Protein AF-A0A1V5C285-F1 (afdb_monomer)

Mean predicted aligned error: 8.97 Å

Solvent-accessible surface area (backbone atoms only — not comparable to full-atom values): 3867 Å² total; per-residue (Å²): 93,76,51,77,50,68,51,98,84,62,31,33,42,37,40,39,40,46,78,45,98,59,56,43,94,91,33,75,84,19,55,46,46,38,38,40,33,28,50,86,87,37,77,40,37,36,40,38,58,58,88,93,66,53,53,36,43,34,51,76,87,44,78,44,75,56,130

Sequence (67 aa):
MHQKVTNEHGNTVEIKIWRLIAANPDKPHGYRYSLVCIVDGQRTVGYDNGEGKGDHRHYRGKEESHQ

Radius of gyr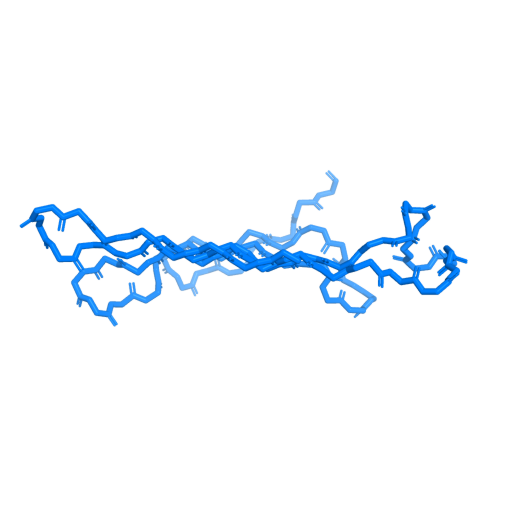ation: 13.36 Å; Cα contacts (8 Å, |Δi|>4): 139; chains: 1; bounding box: 31×22×31 Å

pLDDT: mean 74.46, std 15.17, range [40.25, 93.0]

Structure (mmCIF, N/CA/C/O backbone):
data_AF-A0A1V5C285-F1
#
_entry.id   AF-A0A1V5C285-F1
#
loop_
_atom_site.group_PDB
_atom_site.id
_atom_site.type_symbol
_atom_site.label_atom_id
_atom_site.label_alt_id
_atom_site.label_comp_id
_atom_site.label_asym_id
_atom_site.label_entity_id
_atom_site.label_seq_id
_atom_site.pdbx_PDB_ins_code
_atom_site.Ca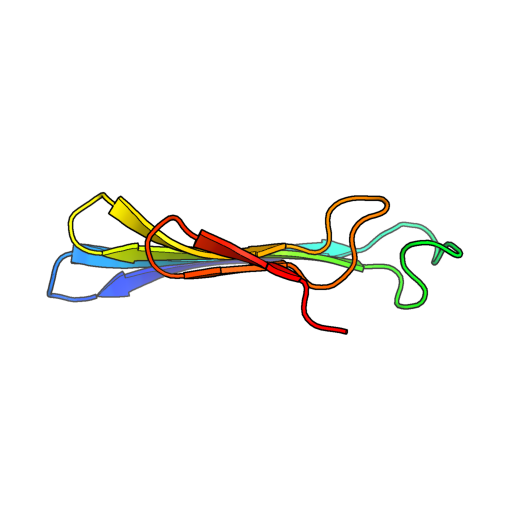rtn_x
_atom_site.Cartn_y
_atom_site.Cartn_z
_atom_site.occupancy
_atom_site.B_iso_or_equiv
_atom_site.auth_seq_id
_atom_site.auth_comp_id
_atom_site.auth_asym_id
_atom_site.auth_atom_id
_atom_site.pdbx_PDB_model_num
ATOM 1 N N . MET A 1 1 ? 8.167 6.336 -1.089 1.00 85.12 1 MET A N 1
ATOM 2 C CA . MET A 1 1 ? 7.014 7.037 -0.486 1.00 85.12 1 MET A CA 1
ATOM 3 C C . MET A 1 1 ? 6.288 6.057 0.415 1.00 85.12 1 MET A C 1
ATOM 5 O O . MET A 1 1 ? 6.116 4.910 0.021 1.00 85.12 1 MET A O 1
ATOM 9 N N . HIS A 1 2 ? 5.896 6.479 1.612 1.00 91.12 2 HIS A N 1
ATOM 10 C CA . HIS A 1 2 ? 5.077 5.681 2.522 1.00 91.12 2 HIS A CA 1
ATOM 11 C C . HIS A 1 2 ? 4.020 6.597 3.117 1.00 91.12 2 HIS A C 1
ATOM 13 O O . HIS A 1 2 ? 4.345 7.675 3.605 1.00 91.12 2 HIS A O 1
ATOM 19 N N . GLN A 1 3 ? 2.766 6.181 3.021 1.00 91.69 3 GLN A N 1
ATOM 20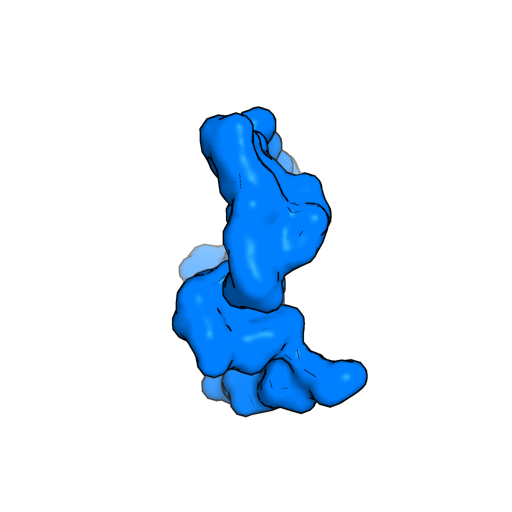 C CA . GLN A 1 3 ? 1.628 6.889 3.571 1.00 91.69 3 GLN A CA 1
ATOM 21 C C . GLN A 1 3 ? 0.750 5.894 4.318 1.00 91.69 3 GLN A C 1
ATOM 23 O O . GLN A 1 3 ? 0.448 4.818 3.809 1.00 91.69 3 GLN A O 1
ATOM 28 N N . LYS A 1 4 ? 0.342 6.257 5.529 1.00 92.19 4 LYS A N 1
ATOM 29 C CA . LYS A 1 4 ? -0.580 5.481 6.352 1.00 92.19 4 LYS A CA 1
ATOM 30 C C . LYS A 1 4 ? -1.665 6.419 6.850 1.00 92.19 4 LYS A C 1
ATOM 32 O O . LYS A 1 4 ? -1.356 7.457 7.426 1.00 92.19 4 LYS A O 1
ATOM 37 N N . VAL A 1 5 ? -2.916 6.064 6.598 1.00 93.00 5 VAL A N 1
ATOM 38 C CA . VAL A 1 5 ? -4.092 6.842 6.985 1.00 93.00 5 VAL A CA 1
ATOM 39 C C . VAL A 1 5 ? -5.008 5.935 7.783 1.00 93.00 5 VAL A C 1
ATOM 41 O O . VAL A 1 5 ? -5.341 4.845 7.326 1.00 93.00 5 VAL A O 1
ATOM 44 N N . THR A 1 6 ? -5.425 6.390 8.958 1.00 92.38 6 THR A N 1
ATOM 45 C CA . THR A 1 6 ? -6.422 5.708 9.783 1.00 92.38 6 THR A CA 1
ATOM 46 C C . THR A 1 6 ? -7.633 6.622 9.922 1.00 92.38 6 THR A C 1
ATOM 48 O O . THR A 1 6 ? -7.465 7.811 10.190 1.00 92.38 6 THR A O 1
ATOM 51 N N . ASN A 1 7 ? -8.837 6.100 9.685 1.00 89.44 7 ASN A N 1
ATOM 52 C CA . ASN A 1 7 ? -10.074 6.870 9.817 1.00 89.44 7 ASN A CA 1
ATOM 53 C C . ASN A 1 7 ? -10.653 6.796 11.240 1.00 89.44 7 ASN A C 1
ATOM 55 O O . ASN A 1 7 ? -10.159 6.056 12.090 1.00 89.44 7 ASN A O 1
ATOM 59 N N . GLU A 1 8 ? -11.723 7.553 11.490 1.00 90.69 8 GLU A N 1
ATOM 60 C CA . GLU A 1 8 ? -12.417 7.621 12.788 1.00 90.69 8 GLU A CA 1
ATOM 61 C C . GLU A 1 8 ? -12.972 6.274 13.284 1.00 90.69 8 GLU A C 1
ATOM 63 O O . GLU A 1 8 ? -13.171 6.089 14.480 1.00 90.69 8 GLU A O 1
ATOM 68 N N . HIS A 1 9 ? -13.162 5.310 12.381 1.00 86.62 9 HIS A N 1
ATOM 69 C CA . HIS A 1 9 ? -13.629 3.959 12.693 1.00 86.62 9 HIS A CA 1
ATOM 70 C C . HIS A 1 9 ? -12.480 2.973 12.973 1.00 86.62 9 HIS A C 1
ATOM 72 O O . HIS A 1 9 ? -12.718 1.777 13.096 1.00 86.62 9 HIS A O 1
ATOM 78 N N . GLY A 1 10 ? -11.225 3.436 13.025 1.00 86.44 10 GLY A N 1
ATOM 79 C CA . GLY A 1 10 ? -10.055 2.578 13.248 1.00 86.44 10 GLY A CA 1
ATOM 80 C C . GLY A 1 10 ? -9.596 1.792 12.013 1.00 86.44 10 GLY A C 1
ATOM 81 O O . GLY A 1 10 ? -8.635 1.022 12.087 1.00 86.44 10 GLY A O 1
ATOM 82 N N . ASN A 1 11 ? -10.218 2.016 10.853 1.00 88.81 11 ASN A N 1
ATOM 83 C CA . ASN A 1 11 ? -9.801 1.394 9.601 1.00 88.81 11 ASN A CA 1
ATOM 84 C C . ASN A 1 11 ? -8.545 2.077 9.081 1.00 88.81 11 ASN A C 1
ATOM 86 O O . ASN A 1 11 ? -8.458 3.303 9.059 1.00 88.81 11 ASN A O 1
ATOM 90 N N . THR A 1 12 ? -7.575 1.283 8.644 1.00 91.50 12 THR A N 1
ATOM 91 C CA . THR A 1 12 ? -6.255 1.755 8.235 1.00 91.50 12 THR A CA 1
ATOM 92 C C . THR A 1 12 ? -5.984 1.411 6.780 1.00 91.50 12 THR A C 1
ATOM 94 O O . THR A 1 12 ? -6.038 0.250 6.388 1.00 91.50 12 THR A O 1
ATOM 97 N N . VAL A 1 13 ? -5.609 2.412 5.993 1.00 90.44 13 VAL A N 1
ATOM 98 C CA . VAL A 1 13 ? -5.070 2.249 4.643 1.00 90.44 13 VAL A CA 1
ATOM 99 C C . VAL A 1 13 ? -3.589 2.601 4.668 1.00 90.44 13 VAL A C 1
ATOM 101 O O . VAL A 1 13 ? -3.201 3.680 5.109 1.00 90.44 13 VAL A O 1
ATOM 104 N N . GLU A 1 14 ? -2.749 1.693 4.190 1.00 91.88 14 GLU A N 1
ATOM 105 C CA . GLU A 1 14 ? -1.309 1.883 4.072 1.00 91.88 14 GLU A CA 1
ATOM 106 C C . GLU A 1 14 ? -0.869 1.715 2.617 1.00 91.88 14 GLU A C 1
ATOM 108 O O . GLU A 1 14 ? -1.200 0.726 1.969 1.00 91.88 14 GLU A O 1
ATOM 113 N N . ILE A 1 15 ? -0.113 2.688 2.114 1.00 90.00 15 ILE A N 1
ATOM 114 C CA . ILE A 1 15 ? 0.446 2.725 0.765 1.00 90.00 15 ILE A CA 1
ATOM 115 C C . ILE A 1 15 ? 1.960 2.866 0.881 1.00 90.00 15 ILE A C 1
ATOM 117 O O . ILE A 1 15 ? 2.472 3.811 1.484 1.00 90.00 15 ILE A O 1
ATOM 121 N N . LYS A 1 16 ? 2.694 1.941 0.273 1.00 89.50 16 LYS A N 1
ATOM 122 C CA . LYS A 1 16 ? 4.151 1.967 0.150 1.00 89.50 16 LYS A CA 1
ATOM 123 C C . LYS A 1 16 ? 4.515 1.902 -1.321 1.00 89.50 16 LYS A C 1
ATOM 125 O O . LYS A 1 16 ? 4.020 1.046 -2.042 1.00 89.50 16 LYS A O 1
ATOM 130 N N . ILE A 1 17 ? 5.377 2.811 -1.759 1.00 87.12 17 ILE A N 1
ATOM 131 C CA . ILE A 1 17 ? 5.904 2.856 -3.124 1.00 87.12 17 ILE A CA 1
ATOM 132 C C . ILE A 1 17 ? 7.421 2.967 -3.037 1.00 87.12 17 ILE A C 1
ATOM 134 O O . ILE A 1 17 ? 7.955 3.905 -2.430 1.00 87.12 17 ILE A O 1
ATOM 138 N N . TRP A 1 18 ? 8.110 2.032 -3.677 1.00 86.62 18 TRP A N 1
ATOM 139 C CA . TRP A 1 18 ? 9.560 1.996 -3.790 1.00 86.62 18 TRP A CA 1
ATOM 140 C C . TRP A 1 18 ? 9.950 2.213 -5.246 1.00 86.62 18 TRP A C 1
ATOM 142 O O . TRP A 1 18 ? 9.504 1.486 -6.130 1.00 86.62 18 TRP A O 1
ATOM 152 N N . ARG A 1 19 ? 10.80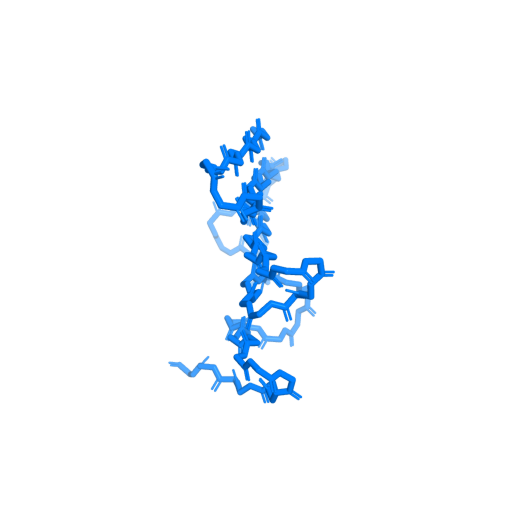4 3.204 -5.501 1.00 82.88 19 ARG A N 1
ATOM 153 C CA . ARG A 1 19 ? 11.393 3.402 -6.825 1.00 82.88 19 ARG A CA 1
ATOM 154 C C . ARG A 1 19 ? 12.559 2.432 -6.985 1.00 82.88 19 ARG A C 1
ATOM 156 O O . ARG A 1 19 ? 13.422 2.370 -6.113 1.00 82.88 19 ARG A O 1
ATOM 163 N N . LEU A 1 20 ? 12.571 1.675 -8.072 1.00 80.25 20 LEU A N 1
ATOM 164 C CA . LEU A 1 20 ? 13.695 0.820 -8.429 1.00 80.25 20 LEU A CA 1
ATOM 165 C C . LEU A 1 20 ? 14.789 1.661 -9.085 1.00 80.25 20 LEU A C 1
ATOM 167 O O . LEU A 1 20 ? 14.511 2.666 -9.738 1.00 80.25 20 LEU A O 1
ATOM 171 N N . ILE A 1 21 ? 16.036 1.227 -8.905 1.00 77.62 21 ILE A N 1
ATOM 172 C CA . ILE A 1 21 ? 17.211 1.878 -9.502 1.00 77.62 21 ILE A CA 1
ATOM 173 C C . ILE A 1 21 ? 17.156 1.783 -11.039 1.00 77.62 21 ILE A C 1
ATOM 175 O O . ILE A 1 21 ? 17.580 2.709 -11.723 1.00 77.62 21 ILE A O 1
ATOM 179 N N . ALA A 1 22 ? 16.569 0.711 -11.578 1.00 74.19 22 ALA A N 1
ATOM 180 C CA . ALA A 1 22 ? 16.294 0.537 -13.000 1.00 74.19 22 ALA A CA 1
ATOM 181 C C . ALA A 1 22 ? 14.987 -0.243 -13.206 1.00 74.19 22 ALA A C 1
ATOM 183 O O . ALA A 1 22 ? 14.614 -1.077 -12.374 1.00 74.19 22 ALA A O 1
ATOM 184 N N . ALA A 1 23 ? 14.300 0.025 -14.318 1.00 75.94 23 ALA A N 1
ATOM 185 C CA . ALA A 1 23 ? 13.222 -0.836 -14.792 1.00 75.94 23 ALA A CA 1
ATOM 186 C C . ALA A 1 23 ? 13.794 -2.202 -15.194 1.00 75.94 23 ALA A C 1
ATOM 188 O O . ALA A 1 23 ? 14.899 -2.286 -15.732 1.00 75.94 23 ALA A O 1
ATOM 189 N N . ASN A 1 24 ? 13.051 -3.270 -14.928 1.00 75.25 24 ASN A N 1
ATOM 190 C CA . ASN A 1 24 ? 13.408 -4.625 -15.342 1.00 75.25 24 ASN A CA 1
ATOM 191 C C . ASN A 1 24 ? 12.202 -5.279 -16.049 1.00 75.25 24 ASN A C 1
ATOM 193 O O . ASN A 1 24 ? 11.101 -4.731 -15.973 1.00 75.25 24 ASN A O 1
ATOM 197 N N . PRO A 1 25 ? 12.373 -6.420 -16.746 1.00 74.25 25 PRO A N 1
ATOM 198 C CA . PRO A 1 25 ? 11.277 -7.071 -17.475 1.00 74.25 25 PRO A CA 1
ATOM 199 C C . PRO A 1 25 ? 10.070 -7.405 -16.588 1.00 74.25 25 PRO A C 1
ATOM 201 O O . PRO A 1 25 ? 8.936 -7.373 -17.044 1.00 74.25 25 PRO A O 1
ATOM 204 N N . ASP A 1 26 ? 10.325 -7.671 -15.308 1.00 66.62 26 ASP A N 1
ATOM 205 C CA . ASP A 1 26 ? 9.315 -7.992 -14.299 1.00 66.62 26 ASP A CA 1
ATOM 206 C C . ASP A 1 26 ? 8.541 -6.745 -13.817 1.00 66.62 26 ASP A C 1
ATOM 208 O O . ASP A 1 26 ? 7.443 -6.841 -13.276 1.00 66.62 26 ASP A O 1
ATOM 212 N N . LYS A 1 27 ? 9.144 -5.555 -13.950 1.00 70.94 27 LYS A N 1
ATOM 213 C CA . LYS A 1 27 ? 8.667 -4.255 -13.444 1.00 70.94 27 LYS A CA 1
ATOM 214 C C . LYS A 1 27 ? 9.053 -3.168 -14.451 1.00 70.94 27 LYS A C 1
ATOM 216 O O . LYS A 1 27 ? 9.953 -2.360 -14.177 1.00 70.94 27 LYS A O 1
ATOM 221 N N . PRO A 1 28 ? 8.366 -3.115 -15.609 1.00 70.56 28 PRO A N 1
ATOM 222 C CA . PRO A 1 28 ? 8.718 -2.230 -16.722 1.00 70.56 28 PRO A CA 1
ATOM 223 C C . PRO A 1 28 ? 8.631 -0.748 -16.349 1.00 70.56 28 PRO A C 1
ATOM 225 O O . PRO A 1 28 ? 9.308 0.090 -16.936 1.00 70.56 28 PRO A O 1
ATOM 228 N N . HIS A 1 29 ? 7.843 -0.417 -15.328 1.00 76.50 29 HIS A N 1
ATOM 229 C CA . HIS A 1 29 ? 7.701 0.953 -14.860 1.00 76.50 29 HIS A CA 1
ATOM 230 C C . HIS A 1 29 ? 8.736 1.372 -13.798 1.00 76.50 29 HIS A C 1
ATOM 232 O O . HIS A 1 29 ? 8.768 2.534 -13.397 1.00 76.50 29 HIS A O 1
ATOM 238 N N . GLY A 1 30 ? 9.602 0.459 -13.337 1.00 81.31 30 GLY A N 1
ATOM 239 C CA . GLY A 1 30 ? 10.684 0.792 -12.405 1.00 81.31 30 GLY A CA 1
ATOM 240 C C . GLY A 1 30 ? 10.214 1.165 -10.996 1.00 81.31 30 GLY A C 1
ATOM 241 O O . GLY A 1 30 ? 10.894 1.916 -10.297 1.00 81.31 30 GLY A O 1
ATOM 242 N N . TYR A 1 31 ? 9.065 0.656 -10.552 1.00 79.38 31 TYR A N 1
ATOM 243 C CA . TYR A 1 31 ? 8.590 0.826 -9.180 1.00 79.38 31 TYR A CA 1
ATOM 244 C C . TYR A 1 31 ? 7.935 -0.442 -8.624 1.00 79.38 31 TYR A C 1
ATOM 246 O O . TYR A 1 31 ? 7.310 -1.223 -9.339 1.00 79.38 31 TYR A O 1
ATOM 254 N N . ARG A 1 32 ? 8.085 -0.636 -7.313 1.00 81.81 32 ARG A N 1
ATOM 255 C CA . ARG A 1 32 ? 7.313 -1.587 -6.508 1.00 81.81 32 ARG A CA 1
ATOM 256 C C . ARG A 1 32 ? 6.267 -0.817 -5.718 1.00 81.81 32 ARG A C 1
ATOM 258 O O . ARG A 1 32 ? 6.558 0.286 -5.250 1.00 81.81 32 ARG A O 1
ATOM 265 N N . TYR A 1 33 ? 5.092 -1.395 -5.522 1.00 84.81 33 TYR A N 1
ATOM 266 C CA . TYR A 1 33 ? 4.095 -0.836 -4.618 1.00 84.81 33 TYR A CA 1
ATOM 267 C C . TYR A 1 33 ? 3.438 -1.912 -3.764 1.00 84.81 33 TYR A C 1
ATOM 269 O O . TYR A 1 33 ? 3.423 -3.091 -4.103 1.00 84.81 33 TYR A O 1
ATOM 277 N N . SER A 1 34 ? 2.917 -1.472 -2.626 1.00 85.25 34 SER A N 1
ATOM 278 C CA . SER A 1 34 ? 2.081 -2.256 -1.734 1.00 85.25 34 SER A CA 1
ATOM 279 C C . SER A 1 34 ? 1.004 -1.341 -1.166 1.00 85.25 34 SER A C 1
ATOM 281 O O . SER A 1 34 ? 1.309 -0.329 -0.535 1.00 85.25 34 SER A O 1
ATOM 283 N N . LEU A 1 35 ? -0.251 -1.681 -1.421 1.00 86.06 35 LEU A N 1
ATOM 284 C CA . LEU A 1 35 ? -1.438 -1.062 -0.863 1.00 86.06 35 LEU A CA 1
ATOM 285 C C . LEU A 1 35 ? -2.127 -2.088 0.027 1.00 86.06 35 LEU A C 1
ATOM 287 O O . LEU A 1 35 ? -2.430 -3.197 -0.407 1.00 86.06 35 LEU A O 1
ATOM 291 N N . VAL A 1 36 ? -2.392 -1.724 1.274 1.00 87.06 36 VAL A N 1
ATOM 292 C CA . VAL A 1 36 ? -3.064 -2.585 2.244 1.00 87.06 36 VAL A CA 1
ATOM 293 C C . VAL A 1 36 ? -4.184 -1.800 2.907 1.00 87.06 36 VAL A C 1
ATOM 295 O O . VAL A 1 36 ? -3.965 -0.711 3.422 1.00 87.06 36 VAL A O 1
ATOM 298 N N . CYS A 1 37 ? -5.384 -2.367 2.914 1.00 84.12 37 CYS A N 1
ATOM 299 C CA . CYS A 1 37 ? -6.530 -1.879 3.664 1.00 84.12 37 CYS A CA 1
ATOM 300 C C . CYS A 1 37 ? -6.844 -2.861 4.794 1.00 84.12 37 CYS A C 1
ATOM 302 O O . CYS A 1 37 ? -7.065 -4.054 4.556 1.00 84.12 37 CYS A O 1
ATOM 304 N N . ILE A 1 38 ? -6.850 -2.349 6.017 1.00 86.62 38 ILE A N 1
ATOM 305 C CA . ILE A 1 38 ? -7.117 -3.059 7.261 1.00 86.62 38 ILE A CA 1
ATOM 306 C C . ILE A 1 38 ? -8.412 -2.489 7.833 1.00 86.62 38 ILE A C 1
ATOM 308 O O . ILE A 1 38 ? -8.486 -1.297 8.122 1.00 86.62 38 ILE A O 1
ATOM 312 N N . VAL A 1 39 ? -9.416 -3.339 7.998 1.00 84.62 39 VAL A N 1
ATOM 313 C CA . VAL A 1 39 ? -10.711 -3.000 8.598 1.00 84.62 39 VAL A CA 1
ATOM 314 C C . VAL A 1 39 ? -10.858 -3.859 9.844 1.00 84.62 39 VAL A C 1
ATOM 316 O O . VAL A 1 39 ? -10.588 -5.057 9.771 1.00 84.62 39 VAL A O 1
ATOM 319 N N . ASP A 1 40 ? -11.180 -3.256 10.990 1.00 82.88 40 ASP A N 1
ATOM 320 C CA . ASP A 1 40 ? -11.300 -3.968 12.278 1.00 82.88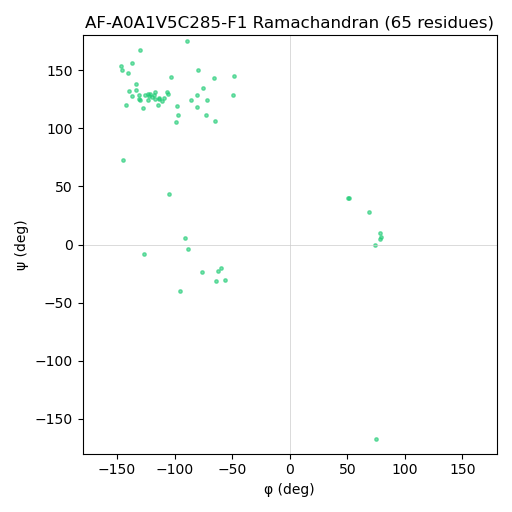 40 ASP A CA 1
ATOM 321 C C . ASP A 1 40 ? -10.083 -4.864 12.614 1.00 82.88 40 ASP A C 1
ATOM 323 O O . ASP A 1 40 ? -10.204 -6.002 13.066 1.00 82.88 40 ASP A O 1
ATOM 327 N N . GLY A 1 41 ? -8.870 -4.381 12.319 1.00 78.88 41 GLY A N 1
ATOM 328 C CA . GLY A 1 41 ? -7.625 -5.133 12.534 1.00 78.88 41 GLY A CA 1
ATOM 329 C C . GLY A 1 41 ? -7.367 -6.276 11.540 1.00 78.88 41 GLY A C 1
ATOM 330 O O . GLY A 1 41 ? -6.319 -6.916 11.615 1.00 78.88 41 GLY A O 1
ATOM 331 N N . GLN A 1 42 ? -8.258 -6.511 10.572 1.00 78.38 42 GLN A N 1
ATOM 332 C CA . GLN A 1 42 ? -8.130 -7.557 9.557 1.00 78.38 42 GLN A CA 1
ATOM 333 C C . GLN A 1 42 ? -7.789 -6.983 8.178 1.00 78.38 42 GLN A C 1
ATOM 335 O O . GLN A 1 42 ? -8.440 -6.060 7.677 1.00 78.38 42 GLN A O 1
ATOM 340 N N . ARG A 1 43 ? -6.777 -7.564 7.515 1.00 79.06 43 ARG A N 1
ATOM 341 C CA . ARG A 1 43 ? -6.420 -7.213 6.130 1.00 79.06 43 ARG A CA 1
ATOM 342 C C . ARG A 1 43 ? -7.575 -7.594 5.204 1.00 79.06 43 ARG A C 1
ATOM 344 O O . ARG A 1 43 ? -7.792 -8.766 4.919 1.00 79.06 43 ARG A O 1
ATOM 351 N N . THR A 1 44 ? -8.298 -6.587 4.727 1.00 76.25 44 THR A N 1
ATOM 352 C CA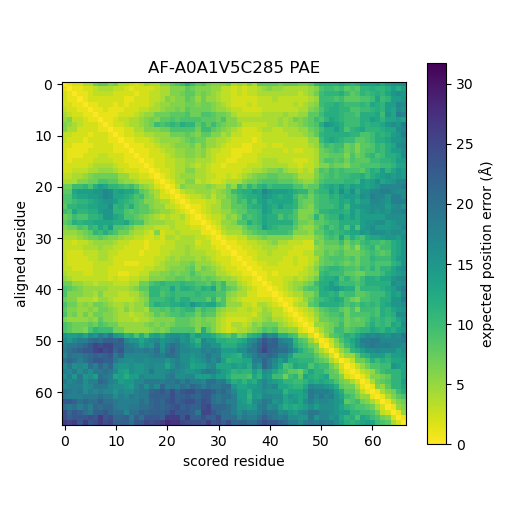 . THR A 1 44 ? -9.488 -6.763 3.886 1.00 76.25 44 THR A CA 1
ATOM 353 C C . THR A 1 44 ? -9.146 -6.671 2.409 1.00 76.25 44 THR A C 1
ATOM 355 O O . THR A 1 44 ? -9.666 -7.458 1.614 1.00 76.25 44 THR A O 1
ATOM 358 N N . VAL A 1 45 ? -8.262 -5.732 2.048 1.00 76.25 45 VAL A N 1
ATOM 359 C CA . VAL A 1 45 ? -7.793 -5.554 0.671 1.00 76.25 45 VAL A CA 1
ATOM 360 C C . VAL A 1 45 ? -6.281 -5.409 0.635 1.00 76.25 45 VAL A C 1
ATOM 362 O O . VAL A 1 45 ? -5.693 -4.734 1.478 1.00 76.25 45 VAL A O 1
ATOM 365 N N . GLY A 1 46 ? -5.644 -6.051 -0.334 1.00 80.31 46 GLY A N 1
ATOM 366 C CA . GLY A 1 46 ? -4.221 -5.914 -0.595 1.00 80.31 46 GLY A CA 1
ATOM 367 C C . GLY A 1 46 ? -3.960 -5.860 -2.091 1.00 80.31 46 GLY A C 1
ATOM 368 O O . GLY A 1 46 ? -4.485 -6.714 -2.797 1.00 80.31 46 GLY A O 1
ATOM 369 N N . TYR A 1 47 ? -3.162 -4.891 -2.531 1.00 76.06 47 TYR A N 1
ATOM 370 C CA . TYR A 1 47 ? -2.544 -4.879 -3.852 1.00 76.06 47 TYR A CA 1
ATOM 371 C C . TYR A 1 47 ? -1.040 -4.787 -3.678 1.00 76.06 47 TYR A C 1
ATOM 373 O O . TYR A 1 47 ? -0.549 -3.895 -2.991 1.00 76.06 47 TYR A O 1
ATOM 381 N N . ASP A 1 48 ? -0.299 -5.682 -4.297 1.00 78.06 48 ASP A N 1
ATOM 382 C CA . ASP A 1 48 ? 1.143 -5.561 -4.420 1.00 78.06 48 ASP A CA 1
ATOM 383 C C . ASP A 1 48 ? 1.585 -6.166 -5.746 1.00 78.06 48 ASP A C 1
ATOM 385 O O . ASP A 1 48 ? 0.901 -7.016 -6.311 1.00 78.06 48 ASP A O 1
ATOM 389 N N . ASN A 1 49 ? 2.709 -5.680 -6.264 1.00 69.06 49 ASN A N 1
ATOM 390 C CA . ASN A 1 49 ? 3.290 -6.154 -7.517 1.00 69.06 49 ASN A CA 1
ATOM 391 C C . ASN A 1 49 ? 4.528 -7.035 -7.266 1.00 69.06 49 ASN A C 1
ATOM 393 O O . ASN A 1 49 ? 5.580 -6.862 -7.899 1.00 69.06 49 ASN A O 1
ATOM 397 N N . GLY A 1 50 ? 4.425 -7.941 -6.284 1.00 59.94 50 GLY A N 1
ATOM 398 C CA . GLY A 1 50 ? 5.460 -8.921 -5.949 1.00 59.94 50 GLY A CA 1
ATOM 399 C C . GLY A 1 50 ? 5.988 -9.677 -7.179 1.00 59.94 50 GLY A C 1
ATOM 400 O O . GLY A 1 50 ? 5.266 -9.902 -8.146 1.00 59.94 50 GLY A O 1
ATOM 401 N N . GLU A 1 51 ? 7.286 -10.009 -7.173 1.00 46.19 51 GLU A N 1
ATOM 402 C CA . GLU A 1 51 ? 7.990 -10.636 -8.309 1.00 46.19 51 GLU A CA 1
ATOM 403 C C . GLU A 1 51 ? 7.259 -11.855 -8.896 1.00 46.19 51 GLU A C 1
ATOM 405 O O . GLU A 1 51 ? 6.891 -12.777 -8.169 1.00 46.19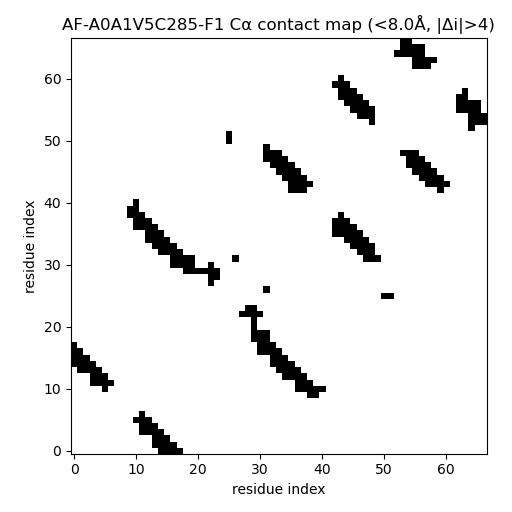 51 GLU A O 1
ATOM 410 N N . GLY A 1 52 ? 7.076 -11.842 -10.223 1.00 48.03 52 GLY A N 1
ATOM 411 C CA . GLY A 1 52 ? 6.608 -12.987 -11.007 1.00 48.03 52 GLY A CA 1
ATOM 412 C C . GLY A 1 52 ? 5.107 -13.305 -10.990 1.00 48.03 52 GLY A C 1
ATOM 413 O O . GLY A 1 52 ? 4.739 -14.373 -11.476 1.00 48.03 52 GLY A O 1
ATOM 414 N N . LYS A 1 53 ? 4.237 -12.441 -10.444 1.00 50.94 53 LYS A N 1
ATOM 415 C CA . LYS A 1 53 ? 2.810 -12.780 -10.268 1.00 50.94 53 LYS A CA 1
ATOM 416 C C . LYS A 1 53 ? 1.764 -11.807 -10.852 1.00 50.94 53 LYS A C 1
ATOM 418 O O . LYS A 1 53 ? 0.604 -12.183 -10.967 1.00 50.94 53 LYS A O 1
ATOM 423 N N . GLY A 1 54 ? 2.155 -10.627 -11.340 1.00 54.28 54 GLY A N 1
ATOM 424 C CA . GLY A 1 54 ? 1.202 -9.635 -11.876 1.00 54.28 54 GLY A CA 1
ATOM 425 C C . GLY A 1 54 ? 0.418 -8.902 -10.776 1.00 54.28 54 GLY A C 1
ATOM 426 O O . GLY A 1 54 ? 0.797 -8.966 -9.607 1.00 54.28 54 GLY A O 1
ATOM 427 N N . ASP A 1 55 ? -0.647 -8.174 -11.133 1.00 54.28 55 ASP A N 1
ATOM 428 C CA . ASP A 1 55 ? -1.491 -7.453 -10.166 1.00 54.28 55 ASP A CA 1
ATOM 429 C C . ASP A 1 55 ? -2.353 -8.436 -9.359 1.00 54.28 55 ASP A C 1
ATOM 431 O O . ASP A 1 55 ? -3.267 -9.086 -9.874 1.00 54.28 55 ASP A O 1
ATOM 435 N N . HIS A 1 56 ? -2.053 -8.554 -8.066 1.00 58.12 56 HIS A N 1
ATOM 436 C CA . HIS A 1 56 ? -2.788 -9.415 -7.145 1.00 58.12 56 HIS A CA 1
ATOM 437 C C . HIS A 1 56 ? -3.808 -8.595 -6.365 1.00 58.12 56 HIS A C 1
ATOM 439 O O . HIS A 1 56 ? -3.445 -7.699 -5.603 1.00 58.12 56 HIS A O 1
ATOM 445 N N . ARG A 1 57 ? -5.095 -8.926 -6.513 1.00 55.97 57 ARG A N 1
ATOM 446 C CA . ARG A 1 57 ? -6.157 -8.382 -5.665 1.00 55.97 57 ARG A CA 1
ATOM 447 C C . ARG A 1 57 ? -6.481 -9.404 -4.584 1.00 55.97 57 ARG A C 1
ATOM 449 O O . ARG A 1 57 ? -7.170 -10.390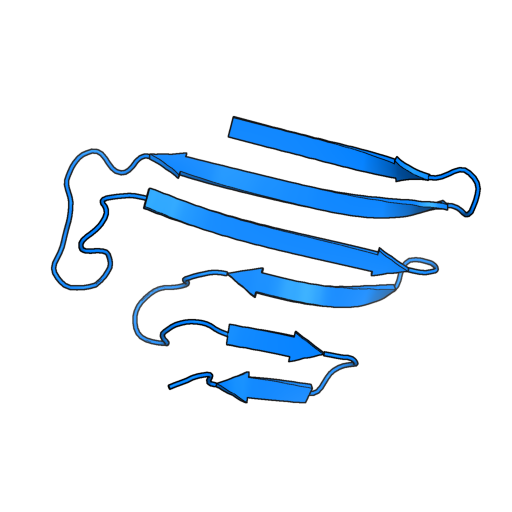 -4.829 1.00 55.97 57 ARG A O 1
ATOM 456 N N . HIS A 1 58 ? -6.039 -9.145 -3.359 1.00 59.66 58 HIS A N 1
ATOM 457 C CA . HIS A 1 58 ? -6.598 -9.830 -2.196 1.00 59.66 58 HIS A CA 1
ATOM 458 C C . HIS A 1 58 ? -7.912 -9.148 -1.822 1.00 59.66 58 HIS A C 1
ATOM 460 O O . HIS A 1 58 ? -7.901 -7.969 -1.476 1.00 59.66 58 HIS A O 1
ATOM 466 N N . TYR A 1 59 ? -9.037 -9.861 -1.862 1.00 53.53 59 TYR A N 1
ATOM 467 C CA . TYR A 1 59 ? -10.317 -9.386 -1.328 1.00 53.53 59 TYR A CA 1
ATOM 468 C C . TYR A 1 59 ? -10.881 -10.444 -0.377 1.00 53.53 59 TYR A C 1
ATOM 470 O O . TYR A 1 59 ? -11.148 -11.572 -0.786 1.00 53.53 59 TYR A O 1
ATOM 478 N N . ARG A 1 60 ? -11.049 -10.098 0.909 1.00 55.50 60 ARG A N 1
ATOM 479 C CA . ARG A 1 60 ? -11.655 -10.977 1.938 1.00 55.50 60 ARG A CA 1
ATOM 480 C C . ARG A 1 60 ? -11.045 -12.393 2.028 1.00 55.50 60 ARG A C 1
ATOM 482 O O . ARG A 1 60 ? -11.765 -13.374 2.190 1.00 55.50 60 ARG A O 1
ATOM 489 N N . GLY A 1 61 ? -9.723 -12.515 1.911 1.00 54.47 61 GLY A N 1
ATOM 490 C CA . GLY A 1 61 ? -9.034 -13.809 2.035 1.00 54.47 61 GLY A CA 1
ATOM 491 C C . GLY A 1 61 ? -9.080 -14.704 0.790 1.00 54.47 61 GLY A C 1
ATOM 492 O O . GLY A 1 61 ? -8.596 -15.829 0.854 1.00 54.47 61 GLY A O 1
ATOM 493 N N . LYS A 1 62 ? -9.604 -14.219 -0.343 1.00 51.03 62 LYS A N 1
ATOM 494 C CA . LYS A 1 62 ? -9.401 -14.838 -1.658 1.00 51.03 62 LYS A CA 1
ATOM 495 C C . LYS A 1 62 ? -8.427 -13.996 -2.475 1.00 51.03 62 LYS A C 1
ATOM 497 O O . LYS A 1 62 ? -8.547 -12.771 -2.535 1.00 51.03 62 LYS A O 1
ATOM 502 N N . GLU A 1 63 ? -7.426 -14.672 -3.014 1.00 50.09 63 GLU A N 1
ATOM 503 C CA . GLU A 1 63 ? -6.388 -14.118 -3.875 1.00 50.09 63 GLU A CA 1
ATOM 504 C C . GLU A 1 63 ? -6.829 -14.393 -5.316 1.00 50.09 63 GLU A C 1
ATOM 506 O O . GLU A 1 63 ? -6.937 -15.551 -5.709 1.00 50.09 63 GLU A O 1
ATOM 511 N N . GLU A 1 64 ? -7.174 -13.347 -6.066 1.00 51.19 64 GLU A N 1
ATOM 512 C CA . GLU A 1 64 ? -7.559 -13.469 -7.476 1.00 51.19 64 GLU A CA 1
ATOM 513 C C . GLU A 1 64 ? -6.534 -12.700 -8.318 1.00 51.19 64 GLU A C 1
ATOM 515 O O . GLU A 1 64 ? -6.278 -11.515 -8.073 1.00 51.19 64 GLU A O 1
ATOM 520 N N . SER A 1 65 ? -5.927 -13.379 -9.294 1.00 43.19 65 SER A N 1
ATOM 521 C CA . SER A 1 65 ? -5.032 -12.751 -10.269 1.00 43.19 65 SER A CA 1
ATOM 522 C C . SER A 1 65 ? -5.859 -11.901 -11.235 1.00 43.19 65 SER A C 1
ATOM 524 O O . SER A 1 65 ? -6.792 -12.408 -11.860 1.00 43.19 65 SER A O 1
ATOM 526 N N . HIS A 1 66 ? -5.537 -10.613 -11.364 1.00 46.25 66 HIS A N 1
ATOM 527 C CA . HIS A 1 66 ? -6.031 -9.803 -12.478 1.00 46.25 66 HIS A CA 1
ATOM 528 C C . HIS A 1 66 ? -5.080 -9.988 -13.668 1.00 46.25 66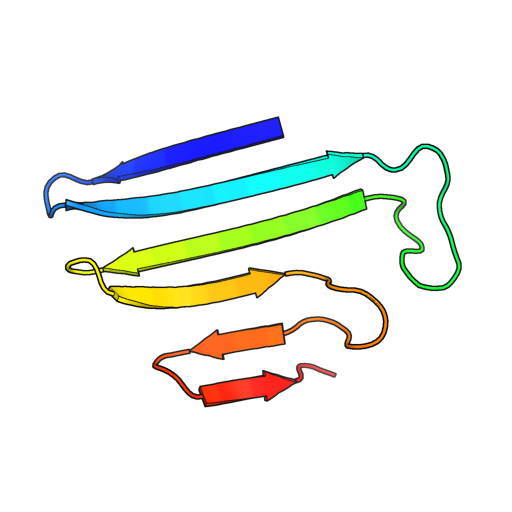 HIS A C 1
ATOM 530 O O . HIS A 1 66 ? -3.869 -9.824 -13.519 1.00 46.25 66 HIS A O 1
ATOM 536 N N . GLN A 1 67 ? -5.638 -10.395 -14.813 1.00 40.25 67 GLN A N 1
ATOM 537 C CA . GLN A 1 67 ? -4.952 -10.425 -16.111 1.00 40.25 67 GLN A CA 1
ATOM 538 C C . GLN A 1 67 ? -4.952 -9.034 -16.741 1.00 40.25 67 GLN A C 1
ATOM 540 O O . GLN A 1 67 ? -5.972 -8.325 -16.572 1.00 40.25 67 GLN A O 1
#

Secondary structure (DSSP, 8-state):
-EEEEE-TTS-EEEEEEEE-SS-BTTBTTSEEEEEEEEETTEEEEEEE--TTS-EEEEETTEEEEE-

Foldseek 3Di:
DWDWDADPQRKIKIKDKDAAPDADPLRNPRMWIWIFIAHPNRTAWIWTSPGPQATWTDHRNDTDGDD

Nearest PDB structures (foldseek):
  3cqn-assembly2_B  TM=4.333E-01  e=6.203E+00  Arabidopsis thaliana
  3cqr-assembly1_A  TM=2.669E-01  e=2.881E+00  Arabidopsis thaliana
  6m1u-assembly1_A  TM=3.590E-01  e=6.921E+00  Homo sapiens